Protein AF-A0A953J870-F1 (afdb_monomer)

Structure (mmCIF, N/CA/C/O backbone):
data_AF-A0A953J870-F1
#
_entry.id   AF-A0A953J870-F1
#
loop_
_atom_site.group_PDB
_atom_site.id
_atom_site.type_symbol
_atom_site.label_atom_id
_atom_site.label_alt_id
_atom_site.label_comp_id
_atom_site.label_asym_id
_atom_site.label_entity_id
_atom_site.label_seq_id
_atom_site.pdbx_PDB_ins_code
_atom_site.Cartn_x
_atom_site.Cartn_y
_atom_site.Cartn_z
_atom_site.occupancy
_atom_site.B_iso_or_equiv
_atom_site.auth_seq_id
_atom_site.auth_comp_id
_atom_site.auth_asym_id
_atom_site.auth_atom_id
_atom_site.pdbx_PDB_model_num
ATOM 1 N N . MET A 1 1 ? -9.623 -17.231 4.830 1.00 54.00 1 MET A N 1
ATOM 2 C CA . MET A 1 1 ? -9.586 -15.770 5.048 1.00 54.00 1 MET A CA 1
ATOM 3 C C . MET A 1 1 ? -10.609 -15.146 4.124 1.00 54.00 1 MET A C 1
ATOM 5 O O . MET A 1 1 ? -10.476 -15.315 2.920 1.00 54.00 1 MET A O 1
ATOM 9 N N . SER A 1 2 ? -11.646 -14.507 4.662 1.00 81.31 2 SER A N 1
ATOM 10 C CA . SER A 1 2 ? -12.532 -13.653 3.870 1.00 81.31 2 SER A CA 1
ATOM 11 C C . SER A 1 2 ? -11.898 -12.267 3.776 1.00 81.31 2 SER A C 1
ATOM 13 O O . SER A 1 2 ? -11.470 -11.707 4.782 1.00 81.31 2 SER A O 1
ATOM 15 N N . VAL A 1 3 ? -11.791 -11.739 2.562 1.00 86.88 3 VAL A N 1
ATOM 16 C CA . VAL A 1 3 ? -11.343 -10.368 2.304 1.00 86.88 3 VAL A CA 1
ATOM 17 C C . VAL A 1 3 ? -12.542 -9.615 1.749 1.00 86.88 3 VAL A C 1
ATOM 19 O O . VAL A 1 3 ? -13.217 -10.124 0.855 1.00 86.88 3 VAL A O 1
ATOM 22 N N . SER A 1 4 ? -12.820 -8.429 2.281 1.00 90.62 4 SER A N 1
ATOM 23 C CA . SER A 1 4 ? -13.874 -7.544 1.788 1.00 90.62 4 SER A CA 1
ATOM 24 C C . SER A 1 4 ? -13.308 -6.160 1.484 1.00 90.62 4 SER A C 1
ATOM 26 O O . SER A 1 4 ? -12.403 -5.675 2.164 1.00 90.62 4 SER A O 1
ATOM 28 N N . LEU A 1 5 ? -13.845 -5.530 0.440 1.00 92.69 5 LEU A N 1
ATOM 29 C CA . LEU A 1 5 ? -13.564 -4.145 0.079 1.00 92.69 5 LEU A CA 1
ATOM 30 C C . LEU A 1 5 ? -14.843 -3.333 0.258 1.00 92.69 5 LEU A C 1
ATOM 32 O O . LEU A 1 5 ? -15.898 -3.719 -0.240 1.00 92.69 5 LEU A O 1
ATOM 36 N N . HIS A 1 6 ? -14.731 -2.199 0.942 1.00 92.56 6 HIS A N 1
ATOM 37 C CA . HIS A 1 6 ? -15.840 -1.284 1.176 1.00 92.56 6 HIS A CA 1
ATOM 38 C C . HIS A 1 6 ? -15.501 0.089 0.599 1.00 92.56 6 HIS A C 1
ATOM 40 O O . HIS A 1 6 ? -14.401 0.600 0.811 1.00 92.56 6 HIS A O 1
ATOM 46 N N . LEU A 1 7 ? -16.455 0.685 -0.115 1.00 92.75 7 LEU A N 1
ATOM 47 C CA . LEU A 1 7 ? -16.364 2.039 -0.654 1.00 92.75 7 LEU A CA 1
ATOM 48 C C . LEU A 1 7 ? -17.502 2.872 -0.068 1.00 92.75 7 LEU A C 1
ATOM 50 O O . LEU A 1 7 ? -18.630 2.396 0.035 1.00 92.75 7 LEU A O 1
ATOM 54 N N . ALA A 1 8 ? -17.201 4.111 0.303 1.00 92.31 8 ALA A N 1
ATOM 55 C CA . ALA A 1 8 ? -18.165 5.050 0.861 1.00 92.31 8 ALA A CA 1
ATOM 56 C C . ALA A 1 8 ? -17.943 6.439 0.256 1.00 92.31 8 ALA A C 1
ATOM 58 O O . ALA A 1 8 ? -16.810 6.815 -0.049 1.00 92.31 8 ALA A O 1
ATOM 59 N N . LEU A 1 9 ? -19.030 7.195 0.090 1.00 91.88 9 LEU A N 1
ATOM 60 C CA . LEU A 1 9 ? -19.007 8.537 -0.503 1.00 91.88 9 LEU A CA 1
ATOM 61 C C . LEU A 1 9 ? -18.524 9.610 0.483 1.00 91.88 9 LEU A C 1
ATOM 63 O O . LEU A 1 9 ? -18.085 10.681 0.069 1.00 91.88 9 LEU A O 1
ATOM 67 N N . SER A 1 10 ? -18.576 9.321 1.784 1.00 94.94 10 SER A N 1
ATOM 68 C CA . SER A 1 10 ? -18.077 10.194 2.838 1.00 94.94 10 SER A CA 1
ATOM 69 C C . SER A 1 10 ? -17.527 9.394 4.019 1.00 94.94 10 SER A C 1
ATOM 71 O O . SER A 1 10 ? -17.813 8.206 4.188 1.00 94.94 10 SER A O 1
ATOM 73 N N . PHE A 1 11 ? -16.742 10.056 4.874 1.00 92.31 11 PHE A N 1
ATOM 74 C CA . PHE A 1 11 ? -16.267 9.441 6.114 1.00 92.31 11 PHE A CA 1
ATOM 75 C C . PHE A 1 11 ? -17.407 9.156 7.099 1.00 92.31 11 PHE A C 1
ATOM 77 O O . PHE A 1 11 ? -17.342 8.158 7.808 1.00 92.31 11 PHE A O 1
ATOM 84 N N . ALA A 1 12 ? -18.440 10.004 7.147 1.00 94.38 12 ALA A N 1
ATOM 85 C CA . ALA A 1 12 ? -19.590 9.784 8.021 1.00 94.38 12 ALA A CA 1
ATOM 86 C C . ALA A 1 12 ? -20.337 8.504 7.621 1.00 94.38 12 ALA A C 1
ATOM 88 O O . ALA A 1 12 ? -20.569 7.646 8.468 1.00 94.38 12 ALA A O 1
ATOM 89 N N . ASP A 1 13 ? -20.588 8.319 6.323 1.00 94.81 13 ASP A N 1
ATOM 90 C CA . ASP A 1 13 ? -21.229 7.102 5.817 1.00 94.81 13 ASP A CA 1
ATOM 91 C C . ASP A 1 13 ? -20.360 5.871 6.086 1.00 94.81 13 ASP A C 1
ATOM 93 O O . ASP A 1 13 ? -20.860 4.851 6.555 1.00 94.81 13 ASP A O 1
ATOM 97 N N . ALA A 1 14 ? -19.045 5.965 5.846 1.00 94.94 14 ALA A N 1
ATOM 98 C CA . ALA A 1 14 ? -18.102 4.882 6.135 1.00 94.94 14 ALA A CA 1
ATOM 99 C C . ALA A 1 14 ? -18.082 4.513 7.624 1.00 94.94 14 ALA A C 1
ATOM 101 O O . ALA A 1 14 ? -17.958 3.339 7.978 1.00 94.94 14 ALA A O 1
ATOM 102 N N . TRP A 1 15 ? -18.172 5.524 8.491 1.00 95.38 15 TRP A N 1
ATOM 103 C CA . TRP A 1 15 ? -18.167 5.356 9.933 1.00 95.38 15 TRP A CA 1
ATOM 104 C C . TRP A 1 15 ? -19.379 4.553 10.395 1.00 95.38 15 TRP A C 1
ATOM 106 O O . TRP A 1 15 ? -19.194 3.520 11.029 1.00 95.38 15 TRP A O 1
ATOM 116 N N . GLU A 1 16 ? -20.582 4.983 10.018 1.00 94.75 16 GLU A N 1
ATOM 117 C CA . GLU A 1 16 ? -21.833 4.347 10.444 1.00 94.75 16 GLU A CA 1
ATOM 118 C C . GLU A 1 16 ? -22.042 2.970 9.800 1.00 94.75 16 GLU A C 1
ATOM 120 O O . GLU A 1 16 ? -22.448 2.022 10.465 1.00 94.75 16 GLU A O 1
ATOM 125 N N . SER A 1 17 ? -21.749 2.831 8.502 1.00 93.81 17 SER A N 1
ATOM 126 C CA . SER A 1 17 ? -22.101 1.616 7.751 1.00 93.81 17 SER A CA 1
ATOM 127 C C . SER A 1 17 ? -21.068 0.492 7.824 1.00 93.81 17 SER A C 1
ATOM 129 O O . SER A 1 17 ? -21.418 -0.667 7.603 1.00 93.81 17 SER A O 1
ATOM 131 N N . VAL A 1 18 ? -19.796 0.807 8.100 1.00 94.81 18 VAL A N 1
ATOM 132 C CA . VAL A 1 18 ? -18.699 -0.173 8.028 1.00 94.81 18 VAL A CA 1
ATOM 133 C C . VAL A 1 18 ? -17.834 -0.145 9.277 1.00 94.81 18 VAL A C 1
ATOM 135 O O . VAL A 1 18 ? -17.680 -1.173 9.931 1.00 94.81 18 VAL A O 1
ATOM 138 N N . LEU A 1 19 ? -17.240 1.006 9.609 1.00 94.62 19 LEU A N 1
ATOM 139 C CA . LEU A 1 19 ? -16.194 1.057 10.632 1.00 94.62 19 LEU A CA 1
ATOM 140 C C . LEU A 1 19 ? -16.749 0.765 12.024 1.00 94.62 19 LEU A C 1
ATOM 142 O O . LEU A 1 19 ? -16.202 -0.095 12.709 1.00 94.62 19 LEU A O 1
ATOM 146 N N . LEU A 1 20 ? -17.809 1.457 12.445 1.00 94.69 20 LEU A N 1
ATOM 147 C CA . LEU A 1 20 ? -18.380 1.295 13.780 1.00 94.69 20 LEU A CA 1
ATOM 148 C C . LEU A 1 20 ? -18.880 -0.146 14.015 1.00 94.69 20 LEU A C 1
ATOM 150 O O . LEU A 1 20 ? -18.362 -0.771 14.945 1.00 94.69 20 LEU A O 1
ATOM 154 N N . PRO A 1 21 ? -19.724 -0.741 13.142 1.00 94.38 21 PRO A N 1
ATOM 155 C CA . PRO A 1 21 ? -20.134 -2.142 13.292 1.00 94.38 21 PRO A CA 1
ATOM 156 C C . PRO A 1 21 ? -18.952 -3.126 13.304 1.00 94.38 21 PRO A C 1
ATOM 158 O O . PRO A 1 21 ? -18.938 -4.118 14.040 1.00 94.38 21 PRO A O 1
ATOM 161 N N . TRP A 1 22 ? -17.915 -2.857 12.504 1.00 93.81 22 TRP A N 1
ATOM 162 C CA . TRP A 1 22 ? -16.707 -3.678 12.508 1.00 93.81 22 TRP A CA 1
ATOM 163 C C . TRP A 1 22 ? -15.952 -3.579 13.838 1.00 93.81 22 TRP A C 1
ATOM 165 O O . TRP A 1 22 ? -15.522 -4.595 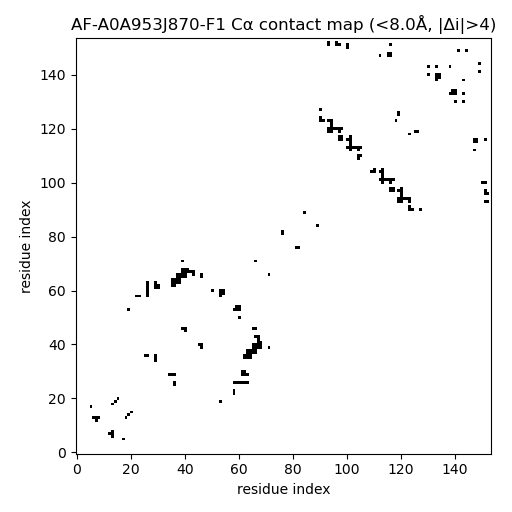14.373 1.00 93.81 22 TRP A O 1
ATOM 175 N N . PHE A 1 23 ? -15.808 -2.387 14.420 1.00 93.69 23 PHE A N 1
ATOM 176 C CA . PHE A 1 23 ? -15.137 -2.228 15.713 1.00 93.69 23 PHE A CA 1
ATOM 177 C C . PHE A 1 23 ? -15.917 -2.872 16.863 1.00 93.69 23 PHE A C 1
ATOM 179 O O . PHE A 1 23 ? -15.298 -3.479 17.743 1.00 93.69 23 PHE A O 1
ATOM 186 N N . GLU A 1 24 ? -17.246 -2.782 16.849 1.00 92.56 24 GLU A N 1
ATOM 187 C CA . GLU A 1 24 ? -18.124 -3.420 17.839 1.00 92.56 24 GLU A CA 1
ATOM 188 C C . GLU A 1 24 ? -17.975 -4.945 17.845 1.00 92.56 24 GLU A C 1
ATOM 190 O O . GLU A 1 24 ? -17.983 -5.567 18.906 1.00 92.56 24 GLU A O 1
ATOM 195 N N . THR A 1 25 ? -17.764 -5.546 16.673 1.00 89.56 25 THR A N 1
ATOM 196 C CA . THR A 1 25 ? -17.564 -6.996 16.528 1.00 89.56 25 THR A CA 1
ATOM 197 C C . THR A 1 25 ? -16.112 -7.425 16.749 1.00 89.56 25 THR A C 1
ATOM 199 O O . THR A 1 25 ? -15.852 -8.448 17.386 1.00 89.56 25 THR A O 1
ATOM 202 N N . ALA A 1 26 ? -15.142 -6.644 16.272 1.00 88.06 26 ALA A N 1
ATOM 203 C CA . ALA A 1 26 ? -13.725 -6.991 16.330 1.00 88.06 26 ALA A CA 1
ATOM 204 C C . ALA A 1 26 ? -13.120 -6.824 17.730 1.00 88.06 26 ALA A C 1
ATOM 206 O O . ALA A 1 26 ? -12.236 -7.590 18.111 1.00 88.06 26 ALA A O 1
ATOM 207 N N . THR A 1 27 ? -13.575 -5.843 18.512 1.00 84.00 27 THR A N 1
ATOM 208 C CA . THR A 1 27 ? -12.982 -5.524 19.821 1.00 84.00 27 THR A CA 1
ATOM 209 C C . THR A 1 27 ? -13.176 -6.637 20.859 1.00 84.00 27 THR A C 1
ATOM 211 O O . THR A 1 27 ? -12.188 -7.023 21.489 1.00 84.00 27 THR A O 1
ATOM 214 N N . PRO A 1 28 ? -14.388 -7.194 21.066 1.00 82.31 28 PRO A N 1
ATOM 215 C CA . PRO A 1 28 ? -14.568 -8.325 21.977 1.00 82.31 28 PRO A CA 1
ATOM 216 C C . PRO A 1 28 ? -13.710 -9.524 21.558 1.00 82.31 28 PRO A C 1
ATOM 218 O O . PRO A 1 28 ? -12.972 -10.069 22.377 1.00 82.31 28 PRO A O 1
ATOM 221 N N . ALA A 1 29 ? -13.696 -9.842 20.259 1.00 78.94 29 ALA A N 1
ATOM 222 C CA . ALA A 1 29 ? -12.875 -10.917 19.708 1.00 78.94 29 ALA A CA 1
ATOM 223 C C . ALA A 1 29 ? -11.366 -10.672 19.904 1.00 78.94 29 ALA A C 1
ATOM 225 O O . ALA A 1 29 ? -10.607 -11.615 20.126 1.00 78.94 29 ALA A O 1
ATOM 226 N N . ALA A 1 30 ? -10.909 -9.418 19.859 1.00 78.19 30 ALA A N 1
ATOM 227 C CA . ALA A 1 30 ? -9.513 -9.057 20.100 1.00 78.19 30 ALA A CA 1
ATOM 228 C C . ALA A 1 30 ? -9.067 -9.312 21.547 1.00 78.19 30 ALA A C 1
ATOM 230 O O . ALA A 1 30 ? -7.885 -9.547 21.787 1.00 78.19 30 ALA A O 1
ATOM 231 N N . ARG A 1 31 ? -9.993 -9.250 22.515 1.00 71.88 31 ARG A N 1
ATOM 232 C CA . ARG A 1 31 ? -9.701 -9.514 23.935 1.00 71.88 31 ARG A CA 1
ATOM 233 C C . ARG A 1 31 ? -9.518 -11.001 24.225 1.00 71.88 31 ARG A C 1
ATOM 235 O O . ARG A 1 31 ? -8.751 -11.346 25.117 1.00 71.88 31 ARG A O 1
ATOM 242 N N . GLU A 1 32 ? -10.236 -11.853 23.503 1.00 76.00 32 GLU A N 1
ATOM 243 C CA . GLU A 1 32 ? -10.244 -13.307 23.708 1.00 76.00 32 GLU A CA 1
ATOM 244 C C . GLU A 1 32 ? -9.117 -14.016 22.944 1.00 76.00 32 GLU A C 1
ATOM 246 O O . GLU A 1 32 ? -8.630 -15.066 23.366 1.00 76.00 32 GLU A O 1
ATOM 251 N N . ASN A 1 33 ? -8.666 -13.435 21.831 1.00 71.50 33 ASN A N 1
ATOM 252 C CA . ASN A 1 33 ? -7.655 -14.036 20.972 1.00 71.50 33 ASN A CA 1
ATOM 253 C C . ASN A 1 33 ? -6.215 -13.704 21.399 1.00 71.50 33 ASN A C 1
ATOM 255 O O . ASN A 1 33 ? -5.903 -12.611 21.864 1.00 71.50 33 ASN A O 1
ATOM 259 N N . ARG A 1 34 ? -5.287 -14.643 21.154 1.00 65.25 34 ARG A N 1
ATOM 260 C CA . ARG A 1 34 ? -3.836 -14.431 21.356 1.00 65.25 34 ARG A CA 1
ATOM 261 C C . ARG A 1 34 ? -3.208 -13.457 20.353 1.00 65.25 34 ARG A C 1
ATOM 263 O O . ARG A 1 34 ? -2.142 -12.915 20.634 1.00 65.25 34 ARG A O 1
ATOM 270 N N . ALA A 1 35 ? -3.819 -13.274 19.182 1.00 69.25 35 ALA A N 1
ATOM 271 C CA . ALA A 1 35 ? -3.308 -12.391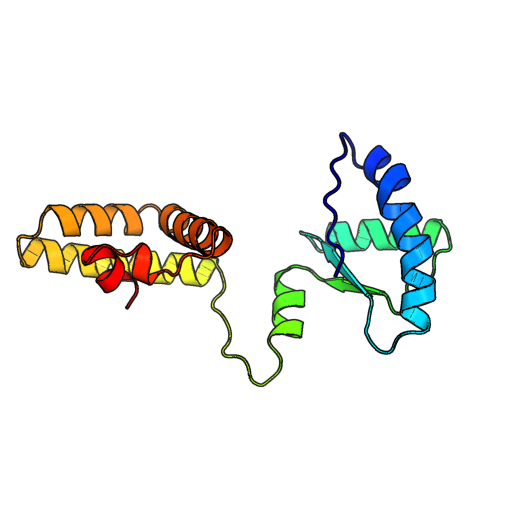 18.140 1.00 69.25 35 ALA A CA 1
ATOM 272 C C . ALA A 1 35 ? -4.005 -11.021 18.212 1.00 69.25 35 ALA A C 1
ATOM 274 O O . ALA A 1 35 ? -5.235 -10.978 18.259 1.00 69.25 35 ALA A O 1
ATOM 275 N N . PRO A 1 36 ? -3.254 -9.904 18.202 1.00 75.00 36 PRO A N 1
ATOM 276 C CA . PRO A 1 36 ? -3.851 -8.576 18.240 1.00 75.00 36 PRO A CA 1
ATOM 277 C C . PRO A 1 36 ? -4.631 -8.288 16.953 1.00 75.00 36 PRO A C 1
ATOM 279 O O . PRO A 1 36 ? -4.162 -8.593 15.855 1.00 75.00 36 PRO A O 1
ATOM 282 N N . VAL A 1 37 ? -5.777 -7.616 17.079 1.00 89.25 37 VAL A N 1
ATOM 283 C CA . VAL A 1 37 ? -6.478 -7.043 15.924 1.00 89.25 37 VAL A CA 1
ATOM 284 C C . VAL A 1 37 ? -5.699 -5.819 15.456 1.00 89.25 37 VAL A C 1
ATOM 286 O O . VAL A 1 37 ? -5.446 -4.897 16.233 1.00 89.25 37 VAL A O 1
ATOM 289 N N . ALA A 1 38 ? -5.291 -5.812 14.189 1.00 91.50 38 ALA A N 1
ATOM 290 C CA . ALA A 1 38 ? -4.530 -4.721 13.597 1.00 91.50 38 ALA A CA 1
ATOM 291 C C . ALA A 1 38 ? -5.443 -3.795 12.785 1.00 91.50 38 ALA A C 1
ATOM 293 O O . ALA A 1 38 ? -6.165 -4.244 11.899 1.00 91.50 38 ALA A O 1
ATOM 294 N N . VAL A 1 39 ? -5.362 -2.492 13.050 1.00 94.44 39 VAL A N 1
ATOM 295 C CA . VAL A 1 39 ? -5.996 -1.442 12.245 1.00 94.44 39 VAL A CA 1
ATOM 296 C C . VAL A 1 39 ? -4.904 -0.643 11.561 1.00 94.44 39 VAL A C 1
ATOM 298 O O . VAL A 1 39 ? -4.036 -0.073 12.220 1.00 94.44 39 VAL A O 1
ATOM 301 N N . VAL A 1 40 ? -4.936 -0.576 10.237 1.00 94.75 40 VAL A N 1
ATOM 302 C CA . VAL A 1 40 ? -3.904 0.114 9.462 1.00 94.75 40 VAL A CA 1
ATOM 303 C C . VAL A 1 40 ? -4.494 1.384 8.880 1.00 94.75 40 VAL A C 1
ATOM 305 O O . VAL A 1 40 ? -5.492 1.343 8.168 1.00 94.75 40 VAL A O 1
ATOM 308 N N . THR A 1 41 ? -3.878 2.522 9.179 1.00 94.69 41 THR A N 1
ATOM 309 C CA . THR A 1 41 ? -4.309 3.826 8.662 1.00 94.69 41 THR A CA 1
ATOM 310 C C . THR A 1 41 ? -3.180 4.495 7.888 1.00 94.69 41 THR A C 1
ATOM 312 O O . THR A 1 41 ? -2.038 4.405 8.342 1.00 94.69 41 THR A O 1
ATOM 315 N N . PRO A 1 42 ? -3.462 5.244 6.804 1.00 89.44 42 PRO A N 1
ATOM 316 C CA . PRO A 1 42 ? -2.421 5.921 6.026 1.00 89.44 42 PRO A CA 1
ATOM 317 C C . PRO A 1 42 ? -1.536 6.850 6.869 1.00 89.44 42 PRO A C 1
ATOM 319 O O . PRO A 1 42 ? -0.319 6.868 6.706 1.00 89.44 42 PRO A O 1
ATOM 322 N N . TYR A 1 43 ? -2.144 7.570 7.819 1.00 89.75 43 TYR A N 1
ATOM 323 C CA . TYR A 1 43 ? -1.468 8.548 8.670 1.00 89.75 43 TYR A CA 1
ATOM 324 C C . TYR A 1 43 ? -1.785 8.335 10.147 1.00 89.75 43 TYR A C 1
ATOM 326 O O . TYR A 1 43 ? -2.887 7.929 10.517 1.00 89.75 43 TYR A O 1
ATOM 334 N N . ARG A 1 44 ? -0.842 8.715 11.019 1.00 91.00 44 ARG A N 1
ATOM 335 C CA . ARG A 1 44 ? -1.030 8.658 12.477 1.00 91.00 4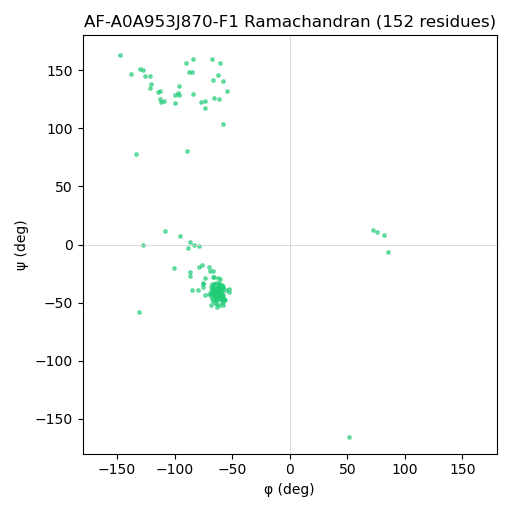4 ARG A CA 1
ATOM 336 C C . ARG A 1 44 ? -2.219 9.507 12.944 1.00 91.00 44 ARG A C 1
ATOM 338 O O . ARG A 1 44 ? -2.905 9.105 13.879 1.00 91.00 44 ARG A O 1
ATOM 345 N N . SER A 1 45 ? -2.477 10.647 12.300 1.00 94.00 45 SER A N 1
ATOM 346 C CA . SER A 1 45 ? -3.623 11.517 12.600 1.00 94.00 45 SER A CA 1
ATOM 347 C C . SER A 1 45 ? -4.959 10.788 12.440 1.00 94.00 45 SER A C 1
ATOM 349 O O . SER A 1 45 ? -5.819 10.905 13.308 1.00 94.00 45 SER A O 1
ATOM 351 N N . HIS A 1 46 ? -5.109 9.966 11.397 1.00 93.88 46 HIS A N 1
ATOM 352 C CA . HIS A 1 46 ? -6.318 9.170 11.173 1.00 93.88 46 HIS A CA 1
ATOM 353 C C . HIS A 1 46 ? -6.507 8.123 12.273 1.00 93.88 46 HIS A C 1
ATOM 355 O O . HIS A 1 46 ? -7.607 7.978 12.799 1.00 93.88 46 HIS A O 1
ATOM 361 N N . ALA A 1 47 ? -5.434 7.448 12.701 1.00 94.62 47 ALA A N 1
ATOM 362 C CA . ALA A 1 47 ? -5.513 6.538 13.841 1.00 94.62 47 ALA A CA 1
ATOM 363 C C . ALA A 1 47 ? -5.943 7.257 15.130 1.00 94.62 47 ALA A C 1
ATOM 365 O O . ALA A 1 47 ? -6.710 6.699 15.907 1.00 94.62 47 ALA A O 1
ATOM 366 N N . GLN A 1 48 ? -5.464 8.481 15.381 1.00 95.62 48 GLN A N 1
ATOM 367 C CA . GLN A 1 48 ? -5.885 9.254 16.558 1.00 95.62 48 GLN A CA 1
ATOM 368 C C . GLN A 1 48 ? -7.353 9.680 16.476 1.00 95.62 48 GLN A C 1
ATOM 370 O O . GLN A 1 48 ? -8.068 9.570 17.469 1.00 95.62 48 GLN A O 1
ATOM 375 N N . LEU A 1 49 ? -7.818 10.096 15.294 1.00 95.31 49 LEU A N 1
ATOM 376 C CA . LEU A 1 49 ? -9.225 10.413 15.055 1.00 95.31 49 LEU A CA 1
ATOM 377 C C . LEU A 1 49 ? -10.129 9.212 15.363 1.00 95.31 49 LEU A C 1
ATOM 379 O O . LEU A 1 49 ? -11.095 9.355 16.109 1.00 95.31 49 LEU A O 1
ATOM 383 N N . LEU A 1 50 ? -9.794 8.029 14.838 1.00 95.38 50 LEU A N 1
ATOM 384 C CA . LEU A 1 50 ? -10.566 6.807 15.083 1.00 95.38 50 LEU A CA 1
ATOM 385 C C . LEU A 1 50 ? -10.565 6.432 16.566 1.00 95.38 50 LEU A C 1
ATOM 387 O O . LEU A 1 50 ? -11.627 6.185 17.125 1.00 95.38 50 LEU A O 1
ATOM 391 N N . ARG A 1 51 ? -9.399 6.454 17.227 1.00 95.06 51 ARG A N 1
ATOM 392 C CA . ARG A 1 51 ? -9.311 6.187 18.671 1.00 95.06 51 ARG A CA 1
ATOM 393 C C . ARG A 1 51 ? -10.209 7.117 19.474 1.00 95.06 51 ARG A C 1
ATOM 395 O O . ARG A 1 51 ? -10.946 6.642 20.327 1.00 95.06 51 ARG A O 1
ATOM 402 N N . LYS A 1 52 ? -10.159 8.421 19.188 1.00 95.88 52 LYS A N 1
ATOM 403 C CA . LYS A 1 52 ? -10.999 9.415 19.858 1.00 95.88 52 LYS A CA 1
ATOM 404 C C . LYS A 1 52 ? -12.482 9.077 19.685 1.00 95.88 52 LYS A C 1
ATOM 406 O O . LYS A 1 52 ? -13.174 8.948 20.686 1.00 95.88 52 LYS A O 1
ATOM 411 N N . LYS A 1 53 ? -12.940 8.855 18.448 1.00 95.44 53 LYS A N 1
ATOM 412 C CA . LYS A 1 53 ? -14.347 8.522 18.174 1.00 95.44 53 LYS A CA 1
ATOM 413 C C . LYS A 1 53 ? -14.792 7.225 18.856 1.00 95.44 53 LYS A C 1
ATOM 415 O O . LYS A 1 53 ? -15.884 7.185 19.400 1.00 95.44 53 LYS A O 1
ATOM 420 N N . LEU A 1 54 ? -13.961 6.182 18.859 1.00 95.00 54 LEU A N 1
ATOM 421 C CA . LEU A 1 54 ? -14.285 4.908 19.518 1.00 95.00 54 LEU A CA 1
ATOM 422 C C . LEU A 1 54 ? -14.404 5.062 21.036 1.00 95.00 54 LEU A C 1
ATOM 424 O O . LEU A 1 54 ? -15.341 4.540 21.634 1.00 95.00 54 LEU A O 1
ATOM 428 N N . LEU A 1 55 ? -13.492 5.818 21.649 1.00 93.81 55 LEU A N 1
ATOM 429 C CA . LEU A 1 55 ? -13.537 6.097 23.084 1.00 93.81 55 LEU A CA 1
ATOM 430 C C . LEU A 1 55 ? -14.752 6.954 23.463 1.00 93.81 55 LEU A C 1
ATOM 432 O O . LEU A 1 55 ? -15.366 6.698 24.493 1.00 93.81 55 LEU A O 1
ATOM 436 N N . GLU A 1 56 ? -15.137 7.921 22.625 1.00 95.50 56 GLU A N 1
ATOM 437 C CA . GLU A 1 56 ? -16.370 8.707 22.798 1.00 95.50 56 GLU A CA 1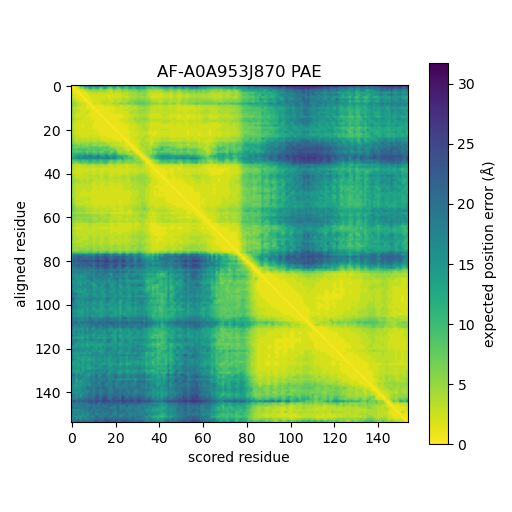
ATOM 438 C C . GLU A 1 56 ? -17.637 7.836 22.732 1.00 95.50 56 GLU A C 1
ATOM 440 O O . GLU A 1 56 ? -18.622 8.151 23.391 1.00 95.50 56 GLU A O 1
ATOM 445 N N . GLN A 1 57 ? -17.602 6.724 21.989 1.00 92.88 57 GLN A N 1
ATOM 446 C CA . GLN A 1 57 ? -18.675 5.720 21.933 1.00 92.88 57 GLN A CA 1
ATOM 447 C C . GLN A 1 57 ? -18.571 4.654 23.042 1.00 92.88 57 GLN A C 1
ATOM 449 O O . GLN A 1 57 ? -19.357 3.712 23.074 1.00 92.88 57 GLN A O 1
ATOM 454 N N . GLY A 1 58 ? -17.593 4.758 23.948 1.00 92.75 58 GLY A N 1
ATOM 455 C CA . GLY A 1 58 ? -17.381 3.780 25.020 1.00 92.75 58 GLY A CA 1
ATOM 456 C C . GLY A 1 58 ? -16.812 2.434 24.553 1.00 92.75 58 GLY A C 1
ATOM 457 O O . GLY A 1 58 ? -16.782 1.478 25.330 1.00 92.75 58 GLY A O 1
ATOM 458 N N . ILE A 1 59 ? -16.329 2.338 23.311 1.00 92.00 59 ILE A N 1
ATOM 459 C CA . ILE A 1 59 ? -15.734 1.114 22.773 1.00 92.00 59 ILE A CA 1
ATOM 460 C C . ILE A 1 59 ? -14.315 0.965 23.326 1.00 92.00 59 ILE A C 1
ATOM 462 O O . ILE A 1 59 ? -13.452 1.830 23.157 1.00 92.00 59 ILE A O 1
ATOM 466 N N . SER A 1 60 ? -14.063 -0.161 24.000 1.00 88.38 60 SER A N 1
ATOM 467 C CA . SER A 1 60 ? -12.728 -0.496 24.498 1.00 88.38 60 SER A CA 1
ATOM 468 C C . SER A 1 60 ? -11.745 -0.651 23.337 1.00 88.38 60 SER A C 1
ATOM 470 O O . SER A 1 60 ? -12.099 -1.136 22.277 1.00 88.38 60 SER A O 1
ATOM 472 N N . LEU A 1 61 ? -10.482 -0.282 23.526 1.00 89.25 61 LEU A N 1
ATOM 473 C CA . LEU A 1 61 ? -9.434 -0.510 22.519 1.00 89.25 61 LEU A CA 1
ATOM 474 C C . LEU A 1 61 ? -8.459 -1.614 22.939 1.00 89.25 61 LEU A C 1
ATOM 476 O O . LEU A 1 61 ? -7.389 -1.773 22.349 1.00 89.25 61 LEU A O 1
ATOM 480 N N . LEU A 1 62 ? -8.800 -2.367 23.987 1.00 87.38 62 LEU A N 1
ATOM 481 C CA . LEU A 1 62 ? -7.961 -3.444 24.489 1.00 87.38 62 LEU A CA 1
ATOM 482 C C . LEU A 1 62 ? -7.862 -4.561 23.440 1.00 87.38 62 LEU A C 1
ATOM 484 O O . LEU A 1 62 ? -8.876 -5.062 22.968 1.00 87.38 62 LEU A O 1
ATOM 488 N N . GLY A 1 63 ? -6.637 -4.941 23.076 1.00 85.88 63 GLY A N 1
ATOM 489 C CA . GLY A 1 63 ? -6.381 -5.940 22.030 1.00 85.88 63 GLY A CA 1
ATOM 490 C C . GLY A 1 63 ? -6.359 -5.382 20.600 1.00 85.88 63 GLY A C 1
ATOM 491 O O . GLY A 1 63 ? -5.953 -6.096 19.683 1.00 85.88 63 GLY A O 1
ATOM 492 N N . VAL A 1 64 ? -6.703 -4.102 20.400 1.00 91.06 64 VAL A N 1
ATOM 493 C CA . VAL A 1 64 ? -6.668 -3.432 19.091 1.00 91.06 64 VAL A CA 1
ATOM 494 C C . VAL A 1 64 ? -5.402 -2.580 18.960 1.00 91.06 64 VAL A C 1
ATOM 496 O O . VAL A 1 64 ? -5.153 -1.661 19.743 1.00 91.06 64 VAL A O 1
ATOM 499 N N . ARG A 1 65 ? -4.581 -2.853 17.944 1.00 91.81 65 ARG A N 1
ATOM 500 C CA . ARG A 1 65 ? -3.339 -2.119 17.659 1.00 91.81 65 ARG A CA 1
ATOM 501 C C . ARG A 1 65 ? 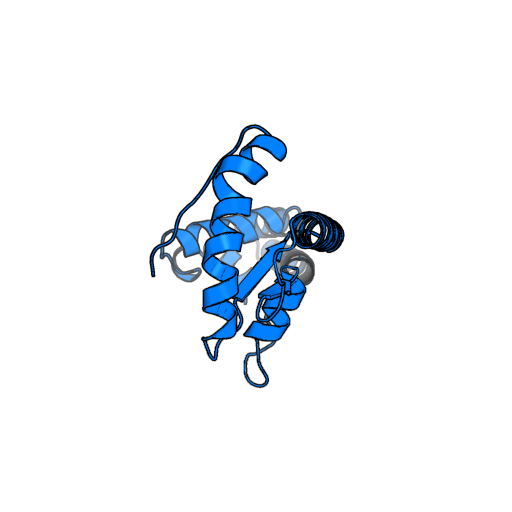-3.480 -1.342 16.359 1.00 91.81 65 ARG A C 1
ATOM 503 O O . ARG A 1 65 ? -3.762 -1.923 15.319 1.00 91.81 65 ARG A O 1
ATOM 510 N N . PHE A 1 66 ? -3.236 -0.033 16.409 1.00 94.06 66 PHE A N 1
ATOM 511 C CA . PHE A 1 66 ? -3.210 0.785 15.197 1.00 94.06 66 PHE A CA 1
ATOM 512 C C . PHE A 1 66 ? -1.783 0.954 14.691 1.00 94.06 66 PHE A C 1
ATOM 514 O O . PHE A 1 66 ? -0.894 1.300 15.474 1.00 94.06 66 PHE A O 1
ATOM 521 N N . PHE A 1 67 ? -1.612 0.813 13.382 1.00 92.75 67 PHE A N 1
ATOM 522 C CA . PHE A 1 67 ? -0.348 0.958 12.677 1.00 92.75 67 PHE A CA 1
ATOM 523 C C . PHE A 1 67 ? -0.480 1.937 11.512 1.00 92.75 67 PHE A C 1
ATOM 525 O O . PHE A 1 67 ? -1.528 2.042 10.872 1.00 92.75 67 PHE A O 1
ATOM 532 N N . THR A 1 68 ? 0.611 2.621 11.192 1.00 91.44 68 THR A N 1
ATOM 533 C CA . THR A 1 68 ? 0.837 3.098 9.824 1.00 91.44 68 THR A CA 1
ATOM 534 C C . THR A 1 68 ? 1.457 1.974 8.986 1.00 91.44 68 THR A C 1
ATOM 536 O O . THR A 1 68 ? 2.041 1.050 9.559 1.00 91.44 68 THR A O 1
ATOM 539 N N . PRO A 1 69 ? 1.386 2.022 7.643 1.00 88.88 69 PRO A N 1
ATOM 540 C CA . PRO A 1 69 ? 2.011 0.997 6.808 1.00 88.88 69 PRO A CA 1
ATOM 541 C C . PRO A 1 69 ? 3.503 0.752 7.120 1.00 88.88 69 PRO A C 1
ATOM 543 O O . PRO A 1 69 ? 3.886 -0.414 7.199 1.00 88.88 69 PRO A O 1
ATOM 546 N N . PRO A 1 70 ? 4.345 1.778 7.385 1.00 80.94 70 PRO A N 1
ATOM 547 C CA . PRO A 1 70 ? 5.722 1.557 7.835 1.00 80.94 70 PRO A CA 1
ATOM 548 C C . PRO A 1 70 ? 5.819 0.796 9.163 1.00 80.94 70 PRO A C 1
ATOM 550 O O . PRO A 1 70 ? 6.578 -0.160 9.261 1.00 80.94 70 PRO A O 1
ATOM 553 N N . GLN A 1 71 ? 4.999 1.152 10.156 1.00 86.38 71 GLN A N 1
ATOM 554 C CA . GLN A 1 71 ? 5.012 0.479 11.458 1.00 86.38 71 GLN A CA 1
ATOM 555 C C . GLN A 1 71 ? 4.553 -0.975 11.355 1.00 86.38 71 GLN A C 1
ATOM 557 O O . GLN A 1 71 ? 5.121 -1.855 11.993 1.00 86.38 71 GLN A O 1
ATOM 562 N N . LEU A 1 72 ? 3.520 -1.245 10.551 1.00 87.56 72 LEU A N 1
ATOM 563 C CA . LEU A 1 72 ? 3.076 -2.615 10.321 1.00 87.56 72 LEU A CA 1
ATOM 564 C C . LEU A 1 72 ? 4.181 -3.425 9.648 1.00 87.56 72 LEU A C 1
ATOM 566 O O . LEU A 1 72 ? 4.418 -4.564 10.035 1.00 87.56 72 LEU A O 1
ATOM 570 N N . ARG A 1 73 ? 4.868 -2.831 8.666 1.00 81.38 73 ARG A N 1
ATOM 571 C CA . ARG A 1 73 ? 6.000 -3.463 7.992 1.00 81.38 73 ARG A CA 1
ATOM 572 C C . ARG A 1 73 ? 7.088 -3.856 8.990 1.00 81.38 73 ARG A C 1
ATOM 574 O O . ARG A 1 73 ? 7.515 -4.999 8.948 1.00 81.38 73 ARG A O 1
ATOM 581 N N . GLU A 1 74 ? 7.475 -2.970 9.905 1.00 81.62 74 GLU A N 1
ATOM 582 C CA . GLU A 1 74 ? 8.453 -3.282 10.960 1.00 81.62 74 GLU A CA 1
ATOM 583 C C . GLU A 1 74 ? 8.003 -4.462 11.835 1.00 81.62 74 GLU A C 1
ATOM 585 O O . GLU A 1 74 ? 8.787 -5.366 12.114 1.00 81.62 74 GLU A O 1
ATOM 590 N N . VAL A 1 75 ? 6.723 -4.499 12.226 1.00 82.44 75 VAL A N 1
ATOM 591 C CA . VAL A 1 75 ? 6.171 -5.611 13.019 1.00 82.44 75 VAL A CA 1
ATOM 592 C C . VAL A 1 75 ? 6.173 -6.925 12.236 1.00 82.44 75 VAL A C 1
ATOM 594 O O . VAL A 1 75 ? 6.509 -7.965 12.797 1.00 82.44 75 VAL A O 1
ATOM 597 N N . LEU A 1 76 ? 5.800 -6.892 10.955 1.00 81.38 76 LEU A N 1
ATOM 598 C CA . LEU A 1 76 ? 5.736 -8.080 10.100 1.00 81.38 76 LEU A CA 1
ATOM 599 C C . LEU A 1 76 ? 7.118 -8.590 9.682 1.00 81.38 76 LEU A C 1
ATOM 601 O O . LEU A 1 76 ? 7.274 -9.785 9.454 1.00 81.38 76 LEU A O 1
ATOM 605 N N . GLN A 1 77 ? 8.118 -7.713 9.584 1.00 76.81 77 GLN A N 1
ATOM 606 C CA . GLN A 1 77 ? 9.473 -8.087 9.181 1.00 76.81 77 GLN A CA 1
ATOM 607 C C . GLN A 1 77 ? 10.210 -8.914 10.246 1.00 76.81 77 GLN A C 1
ATOM 609 O O . GLN A 1 77 ? 11.133 -9.645 9.898 1.00 76.81 77 GLN A O 1
ATOM 614 N N . GLY A 1 78 ? 9.796 -8.896 11.516 1.00 67.69 78 GLY A N 1
ATOM 615 C CA . GLY A 1 78 ? 10.445 -9.692 12.566 1.00 67.69 78 GLY A CA 1
ATOM 616 C C . GLY A 1 78 ? 11.975 -9.507 12.631 1.00 67.69 78 GLY A C 1
ATOM 617 O O . GLY A 1 78 ? 12.541 -8.582 12.057 1.00 67.69 78 GLY A O 1
ATOM 618 N N . SER A 1 79 ? 12.674 -10.397 13.338 1.00 59.12 79 SER A N 1
ATOM 619 C CA . SER A 1 79 ? 14.142 -10.362 13.496 1.00 59.12 79 SER A CA 1
ATOM 620 C C . SER A 1 79 ? 14.921 -11.116 12.406 1.00 59.12 79 SER A C 1
ATOM 622 O O . SER A 1 79 ? 16.149 -11.120 12.433 1.00 59.12 79 SER A O 1
ATOM 624 N N . HIS A 1 80 ? 14.232 -11.777 11.469 1.00 56.78 80 HIS A N 1
ATOM 625 C CA . HIS A 1 80 ? 14.844 -12.721 10.519 1.00 56.78 80 HIS A CA 1
ATOM 626 C C . HIS A 1 80 ? 14.525 -12.449 9.047 1.00 56.78 80 HIS A C 1
ATOM 628 O O . HIS A 1 80 ? 15.013 -13.175 8.183 1.00 56.78 80 HIS A O 1
ATOM 634 N N . THR A 1 81 ? 13.734 -11.421 8.737 1.00 57.22 81 THR A N 1
ATOM 635 C CA . THR A 1 81 ? 13.432 -11.072 7.345 1.00 57.22 81 THR A CA 1
ATOM 636 C C . THR A 1 81 ? 14.386 -9.963 6.908 1.00 57.22 81 THR A C 1
ATOM 638 O O . THR A 1 81 ? 14.502 -8.967 7.627 1.00 57.22 81 THR A O 1
ATOM 641 N N . PRO A 1 82 ? 15.090 -10.091 5.767 1.00 58.69 82 PRO A N 1
ATOM 642 C CA . PRO A 1 82 ? 15.900 -8.994 5.254 1.00 58.69 82 PRO A CA 1
ATOM 643 C C . PRO A 1 82 ? 15.015 -7.754 5.109 1.00 58.69 82 PRO A C 1
ATOM 645 O O . PRO A 1 82 ? 13.894 -7.843 4.603 1.00 58.69 82 PRO A O 1
ATOM 648 N N . ALA A 1 83 ? 15.500 -6.615 5.609 1.00 65.75 83 ALA A N 1
ATOM 649 C CA . ALA A 1 83 ? 14.762 -5.362 5.580 1.00 65.75 83 ALA A CA 1
ATOM 650 C C . ALA A 1 83 ? 14.417 -5.024 4.126 1.00 65.75 83 ALA A C 1
ATOM 652 O O . ALA A 1 83 ? 15.281 -4.604 3.356 1.00 65.75 83 ALA A O 1
ATOM 653 N N . ALA A 1 84 ? 13.159 -5.245 3.736 1.00 67.62 84 ALA A N 1
ATOM 654 C CA . ALA A 1 84 ? 12.708 -4.882 2.404 1.00 67.62 84 ALA A CA 1
ATOM 655 C C . ALA A 1 84 ? 12.873 -3.360 2.259 1.00 67.62 84 ALA A C 1
ATOM 657 O O . ALA A 1 84 ? 12.366 -2.623 3.118 1.00 67.62 84 ALA A O 1
ATOM 658 N N . PRO A 1 85 ? 13.596 -2.880 1.233 1.00 71.31 85 PRO A N 1
ATOM 659 C CA . PRO A 1 85 ? 13.841 -1.459 1.060 1.00 71.31 85 PRO A CA 1
ATOM 660 C C . PRO A 1 85 ? 12.515 -0.706 0.949 1.00 71.31 85 PRO A C 1
ATOM 662 O O . PRO A 1 85 ? 11.550 -1.172 0.340 1.00 71.31 85 PRO A O 1
ATOM 665 N N . LEU A 1 86 ? 12.467 0.477 1.564 1.00 78.19 86 LEU A N 1
ATOM 666 C CA . LEU A 1 86 ? 11.330 1.376 1.426 1.00 78.19 86 LEU A CA 1
ATOM 667 C C . LEU A 1 86 ? 11.143 1.765 -0.043 1.00 78.19 86 LEU A C 1
ATOM 669 O O . LEU A 1 86 ? 12.095 1.751 -0.828 1.00 78.19 86 LEU A O 1
ATOM 673 N N . ARG A 1 87 ? 9.923 2.162 -0.417 1.00 84.19 87 ARG A N 1
ATOM 674 C CA . ARG A 1 87 ? 9.635 2.532 -1.807 1.00 84.19 87 ARG A CA 1
ATOM 675 C C . ARG A 1 87 ? 10.471 3.730 -2.251 1.00 84.19 87 ARG A C 1
ATOM 677 O O . ARG A 1 87 ? 10.905 3.787 -3.393 1.00 84.19 87 ARG A O 1
ATOM 684 N N . GLU A 1 88 ? 10.765 4.646 -1.337 1.00 85.44 88 GLU A N 1
ATOM 685 C CA . GLU A 1 88 ? 11.652 5.785 -1.559 1.00 85.44 88 GLU A CA 1
ATOM 686 C C . GLU A 1 88 ? 13.089 5.338 -1.854 1.00 85.44 88 GLU A C 1
ATOM 688 O O . GLU A 1 88 ? 13.725 5.871 -2.761 1.00 85.44 88 GLU A O 1
ATOM 693 N N . HIS A 1 89 ? 13.584 4.320 -1.144 1.00 89.38 89 HIS A N 1
ATOM 694 C CA . HIS A 1 89 ? 14.908 3.752 -1.397 1.00 89.38 89 HIS A CA 1
ATOM 695 C C . HIS A 1 89 ? 14.945 3.025 -2.741 1.00 89.38 89 HIS A C 1
ATOM 697 O O . HIS A 1 89 ? 15.885 3.212 -3.506 1.00 89.38 89 HIS A O 1
ATOM 703 N N . LEU A 1 90 ? 13.899 2.259 -3.065 1.00 90.06 90 LEU A N 1
ATOM 704 C CA . LEU A 1 90 ? 13.768 1.600 -4.363 1.00 90.06 90 LEU A CA 1
ATOM 705 C C . LEU A 1 90 ? 13.775 2.609 -5.513 1.00 90.06 90 LEU A C 1
ATOM 707 O O . LEU A 1 90 ? 14.504 2.407 -6.474 1.00 90.06 90 LEU A O 1
ATOM 711 N N . ARG A 1 91 ? 13.041 3.723 -5.398 1.00 92.94 91 ARG A N 1
ATOM 712 C CA . ARG A 1 91 ? 13.061 4.803 -6.402 1.00 92.94 91 ARG A CA 1
ATOM 713 C C . ARG A 1 91 ? 14.467 5.347 -6.625 1.00 92.94 91 ARG A C 1
ATOM 715 O O . ARG A 1 91 ? 14.886 5.501 -7.769 1.00 92.94 91 ARG A O 1
ATOM 722 N N . LEU A 1 92 ? 15.183 5.630 -5.535 1.00 93.62 92 LEU A N 1
ATOM 723 C CA . LEU A 1 92 ? 16.545 6.150 -5.601 1.00 93.62 92 LEU A CA 1
ATOM 724 C C . LEU A 1 92 ? 17.490 5.139 -6.256 1.00 93.62 92 LEU A C 1
ATOM 726 O O . LEU A 1 92 ? 18.189 5.487 -7.205 1.00 93.62 92 LEU A O 1
ATOM 730 N N . PHE A 1 93 ? 17.492 3.892 -5.782 1.00 93.00 93 PHE A N 1
ATOM 731 C CA . PHE A 1 93 ? 18.366 2.847 -6.312 1.00 93.00 93 PHE A CA 1
ATOM 732 C C . PHE A 1 93 ? 18.083 2.562 -7.781 1.00 93.00 93 PHE A C 1
ATOM 734 O O . PHE A 1 93 ? 19.020 2.502 -8.571 1.00 93.00 93 PHE A O 1
ATOM 741 N N . LEU A 1 94 ? 16.810 2.477 -8.162 1.00 94.06 94 LEU A N 1
ATOM 742 C CA . LEU A 1 94 ? 16.406 2.242 -9.541 1.00 94.06 94 LEU A CA 1
ATOM 743 C C . LEU A 1 94 ? 16.827 3.397 -10.454 1.00 94.06 94 LEU A C 1
ATOM 745 O O . LEU A 1 94 ? 17.357 3.158 -11.533 1.00 94.06 94 LEU A O 1
ATOM 749 N N . SER A 1 95 ? 16.656 4.647 -10.013 1.00 96.38 9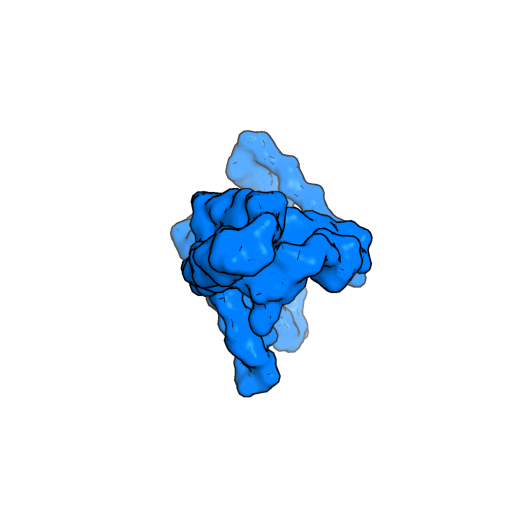5 SER A N 1
ATOM 750 C CA . SER A 1 95 ? 17.075 5.814 -10.794 1.00 96.38 95 SER A CA 1
ATOM 751 C C . SER A 1 95 ? 18.594 5.852 -11.000 1.00 96.38 95 SER A C 1
ATOM 753 O O . SER A 1 95 ? 19.073 6.107 -12.107 1.00 96.38 95 SER A O 1
ATOM 755 N N . VAL A 1 96 ? 19.370 5.539 -9.956 1.00 96.38 96 VAL A N 1
ATOM 756 C CA . VAL A 1 96 ? 20.839 5.482 -10.028 1.00 96.38 96 VAL A CA 1
ATOM 757 C C . VAL A 1 96 ? 21.314 4.327 -10.911 1.00 96.38 96 VAL A C 1
ATOM 759 O O . VAL A 1 96 ? 22.171 4.539 -11.768 1.00 96.38 96 VAL A O 1
ATOM 762 N N . ALA A 1 97 ? 20.762 3.125 -10.732 1.00 95.94 97 ALA A N 1
ATOM 763 C CA . ALA A 1 97 ? 21.108 1.955 -11.536 1.00 95.94 97 ALA A CA 1
ATOM 764 C C . ALA A 1 97 ? 20.783 2.191 -13.015 1.00 95.94 97 ALA A C 1
ATOM 766 O O . ALA A 1 97 ? 21.645 2.026 -13.873 1.00 95.94 97 ALA A O 1
ATOM 767 N N . ALA A 1 98 ? 19.585 2.701 -13.306 1.00 96.25 98 ALA A N 1
ATOM 768 C CA . ALA A 1 98 ? 19.155 2.994 -14.664 1.00 96.25 98 ALA A CA 1
ATOM 769 C C . ALA A 1 98 ? 20.012 4.077 -15.339 1.00 96.25 98 ALA A C 1
ATOM 771 O O . ALA A 1 98 ? 20.360 3.935 -16.509 1.00 96.25 98 ALA A O 1
ATOM 772 N N . ASN A 1 99 ? 20.429 5.121 -14.613 1.00 96.50 99 ASN A N 1
ATOM 773 C CA . ASN A 1 99 ? 21.362 6.117 -15.152 1.00 96.50 99 ASN A CA 1
ATOM 774 C C . ASN A 1 99 ? 22.721 5.508 -15.518 1.00 96.50 99 ASN A C 1
ATOM 776 O O . ASN A 1 99 ? 23.284 5.861 -16.551 1.00 96.50 99 ASN A O 1
ATOM 780 N N . ARG A 1 100 ? 23.244 4.592 -14.696 1.00 96.56 100 ARG A N 1
ATOM 781 C CA . ARG A 1 100 ? 24.502 3.894 -14.997 1.00 96.56 100 ARG A CA 1
ATOM 782 C C . ARG A 1 100 ? 24.356 3.009 -16.234 1.00 96.56 100 ARG A C 1
ATOM 784 O O . ARG A 1 100 ? 25.118 3.176 -17.179 1.00 96.56 100 ARG A O 1
ATOM 791 N N . CYS A 1 101 ? 23.319 2.173 -16.276 1.00 95.19 101 CYS A N 1
ATOM 792 C CA . CYS A 1 101 ? 23.046 1.311 -17.424 1.00 95.19 101 CYS A CA 1
ATOM 793 C C . CYS A 1 101 ? 22.833 2.111 -18.718 1.00 95.19 101 CYS A C 1
ATOM 795 O O . CYS A 1 101 ? 23.270 1.677 -19.776 1.00 95.19 101 CYS A O 1
ATOM 797 N N . ALA A 1 102 ? 22.207 3.293 -18.662 1.00 95.50 102 ALA A N 1
ATOM 798 C CA . ALA A 1 102 ? 22.033 4.141 -19.842 1.00 95.50 102 ALA A CA 1
ATOM 799 C C . ALA A 1 102 ? 23.375 4.526 -20.487 1.00 95.50 102 ALA A C 1
ATOM 801 O O . ALA A 1 102 ? 23.518 4.420 -21.704 1.00 95.50 102 ALA A O 1
ATOM 802 N N . VAL A 1 103 ? 24.363 4.916 -19.675 1.00 95.50 103 VAL A N 1
ATOM 803 C CA . VAL A 1 103 ? 25.718 5.253 -20.146 1.00 95.50 103 VAL A CA 1
ATOM 804 C C . VAL A 1 103 ? 26.415 4.024 -20.733 1.00 95.50 103 VAL A C 1
ATOM 806 O O . VAL A 1 103 ? 27.024 4.106 -21.804 1.00 95.50 103 VAL A O 1
ATOM 809 N N . ASP A 1 104 ? 26.288 2.876 -20.071 1.00 94.69 104 ASP A N 1
ATOM 810 C CA . ASP A 1 104 ? 26.895 1.623 -20.525 1.00 94.69 104 ASP A CA 1
ATOM 811 C C . ASP A 1 104 ? 26.289 1.168 -21.869 1.00 94.69 104 ASP A C 1
ATOM 813 O O . ASP A 1 104 ? 27.018 0.832 -22.807 1.00 94.69 104 ASP A O 1
ATOM 817 N N . PHE A 1 105 ? 24.963 1.262 -22.026 1.00 95.44 105 PHE A N 1
ATOM 818 C CA . PHE A 1 105 ? 24.264 0.938 -23.273 1.00 95.44 105 PHE A CA 1
ATOM 819 C C . PHE A 1 105 ? 24.598 1.886 -24.423 1.00 95.44 105 PHE A C 1
ATOM 821 O O . PHE A 1 105 ? 24.718 1.435 -25.564 1.00 95.44 105 PHE A O 1
ATOM 828 N N . GLU A 1 106 ? 24.768 3.181 -24.151 1.00 93.44 106 GLU A N 1
ATOM 829 C CA . GLU A 1 106 ? 25.203 4.160 -25.154 1.00 93.44 106 GLU A CA 1
ATOM 830 C C . GLU A 1 106 ? 26.606 3.846 -25.661 1.00 93.44 106 GLU A C 1
ATOM 832 O O . GLU A 1 106 ? 26.834 3.828 -26.871 1.00 93.44 106 GLU A O 1
ATOM 837 N N . THR A 1 107 ? 27.517 3.521 -24.744 1.00 92.62 107 THR A N 1
ATOM 838 C CA . THR A 1 107 ? 28.895 3.132 -25.069 1.00 92.62 107 THR A CA 1
ATOM 839 C C . THR A 1 107 ? 28.929 1.841 -25.891 1.00 92.62 107 THR A C 1
ATOM 841 O O . THR A 1 107 ? 29.719 1.718 -26.825 1.00 92.62 107 THR A O 1
ATOM 844 N N . ALA A 1 108 ? 28.033 0.896 -25.595 1.00 91.00 108 ALA A N 1
ATOM 845 C CA . ALA A 1 108 ? 27.886 -0.361 -26.327 1.00 91.00 108 ALA A CA 1
ATOM 846 C C . ALA A 1 108 ? 27.108 -0.237 -27.657 1.00 91.00 108 ALA A C 1
ATOM 848 O O . ALA A 1 108 ? 26.932 -1.234 -28.357 1.00 91.00 108 ALA A O 1
ATOM 849 N N . GLY A 1 109 ? 26.617 0.954 -28.020 1.00 91.38 109 GLY A N 1
ATOM 850 C CA . GLY A 1 109 ? 25.855 1.184 -29.254 1.00 91.38 109 GLY A CA 1
ATOM 851 C C . GLY A 1 109 ? 24.406 0.678 -29.226 1.00 91.38 109 GLY A C 1
ATOM 852 O O . GLY A 1 109 ? 23.736 0.670 -30.259 1.00 91.38 109 GLY A O 1
ATOM 853 N N . SER A 1 110 ? 23.882 0.285 -28.061 1.00 91.56 110 SER A N 1
ATOM 854 C CA . SER A 1 110 ? 22.507 -0.198 -27.904 1.00 91.56 110 SER A CA 1
ATOM 855 C C . SER A 1 110 ? 21.544 0.956 -27.618 1.00 91.56 110 SER A C 1
ATOM 857 O O . SER A 1 110 ? 21.152 1.220 -26.480 1.00 91.56 110 SER A O 1
ATOM 859 N N . THR A 1 111 ? 21.147 1.674 -28.672 1.00 90.88 111 THR A N 1
ATOM 860 C CA . THR A 1 111 ? 20.316 2.886 -28.545 1.00 90.88 111 THR A CA 1
ATOM 861 C C . THR A 1 111 ? 18.957 2.620 -27.891 1.00 90.88 111 THR A C 1
ATOM 863 O O . THR A 1 111 ? 18.459 3.467 -27.153 1.00 90.88 111 THR A O 1
ATOM 866 N N . GLU A 1 112 ? 18.349 1.457 -28.131 1.00 92.38 112 GLU A N 1
ATOM 867 C CA . GLU A 1 112 ? 17.038 1.134 -27.559 1.00 92.38 112 GLU A CA 1
ATOM 868 C C . GLU A 1 112 ? 17.123 0.811 -26.062 1.00 92.38 112 GLU A C 1
ATOM 870 O O . GLU A 1 112 ? 16.353 1.353 -25.269 1.00 92.38 112 GLU A O 1
ATOM 875 N N . ALA A 1 113 ? 18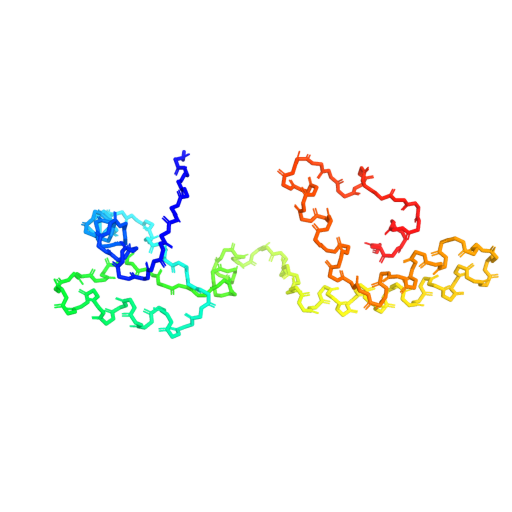.117 0.020 -25.647 1.00 92.12 113 ALA A N 1
ATOM 876 C CA . ALA A 1 113 ? 18.352 -0.266 -24.232 1.00 92.12 113 ALA A CA 1
ATOM 877 C C . ALA A 1 113 ? 18.688 1.014 -23.447 1.00 92.12 113 ALA A C 1
ATOM 879 O O . ALA A 1 113 ? 18.165 1.226 -22.352 1.00 92.12 113 ALA A O 1
ATOM 880 N N . ALA A 1 114 ? 19.471 1.918 -24.046 1.00 93.81 114 ALA A N 1
ATOM 881 C CA . ALA A 1 114 ? 19.762 3.227 -23.472 1.00 93.81 114 ALA A CA 1
ATOM 882 C C . ALA A 1 114 ? 18.499 4.078 -23.262 1.00 93.81 114 ALA A C 1
ATOM 884 O O . ALA A 1 114 ? 18.345 4.710 -22.217 1.00 93.81 114 ALA A O 1
ATOM 885 N N . ARG A 1 115 ? 17.556 4.081 -24.217 1.00 94.69 115 ARG A N 1
ATOM 886 C CA . ARG A 1 115 ? 16.275 4.796 -24.060 1.00 94.69 115 ARG A CA 1
ATOM 887 C C . ARG A 1 115 ? 15.432 4.221 -22.931 1.00 94.69 115 ARG A C 1
ATOM 889 O O . ARG A 1 115 ? 14.900 4.999 -22.141 1.00 94.69 115 ARG A O 1
ATOM 896 N N . ILE A 1 116 ? 15.334 2.894 -22.839 1.00 93.81 116 ILE A N 1
ATOM 897 C CA . ILE A 1 116 ? 14.618 2.212 -21.751 1.00 93.81 116 ILE A CA 1
ATOM 898 C C . ILE A 1 116 ? 15.230 2.609 -20.404 1.00 93.81 116 ILE A C 1
ATOM 900 O O . ILE A 1 116 ? 14.514 3.046 -19.505 1.00 93.81 116 ILE A O 1
ATOM 904 N N . ALA A 1 117 ? 16.557 2.549 -20.286 1.00 95.00 117 ALA A N 1
ATOM 905 C CA . ALA A 1 117 ? 17.269 2.936 -19.076 1.00 95.00 117 ALA A CA 1
ATOM 906 C C . ALA A 1 117 ? 17.042 4.415 -18.709 1.00 95.00 117 ALA A C 1
ATOM 908 O O . ALA A 1 117 ? 16.704 4.726 -17.569 1.00 95.00 117 ALA A O 1
ATOM 909 N N . ARG A 1 118 ? 17.098 5.342 -19.675 1.00 96.06 118 ARG A N 1
ATOM 910 C CA . ARG A 1 118 ? 16.782 6.763 -19.435 1.00 96.06 118 ARG A CA 1
ATOM 911 C C . ARG A 1 118 ? 15.330 6.987 -19.003 1.00 96.06 118 ARG A C 1
ATOM 913 O O . ARG A 1 118 ? 15.074 7.853 -18.167 1.00 96.06 118 ARG A O 1
ATOM 920 N N . ALA A 1 119 ? 14.381 6.231 -19.555 1.00 95.00 119 ALA A N 1
ATOM 921 C CA . ALA A 1 119 ? 12.978 6.311 -19.155 1.00 95.00 119 ALA A CA 1
ATOM 922 C C . ALA A 1 119 ? 12.795 5.880 -17.692 1.00 95.00 119 ALA A C 1
ATOM 924 O O . ALA A 1 119 ? 12.190 6.617 -16.914 1.00 95.00 119 ALA A O 1
ATOM 925 N N . VAL A 1 120 ? 13.400 4.754 -17.299 1.00 94.94 120 VAL A N 1
ATOM 926 C CA . VAL A 1 120 ? 13.379 4.258 -15.912 1.00 94.94 120 VAL A CA 1
ATOM 927 C C . VAL A 1 120 ? 14.086 5.224 -14.959 1.00 94.94 120 VAL A C 1
ATOM 929 O O . VAL A 1 120 ? 13.598 5.468 -13.859 1.00 94.94 120 VAL A O 1
ATOM 932 N N . ALA A 1 121 ? 15.201 5.827 -15.376 1.00 95.81 121 ALA A N 1
ATOM 933 C CA . ALA A 1 121 ? 15.916 6.803 -14.559 1.00 95.81 121 ALA A CA 1
ATOM 934 C C . ALA A 1 121 ? 15.072 8.047 -14.245 1.00 95.81 121 ALA A C 1
ATOM 936 O O . ALA A 1 121 ? 15.162 8.594 -13.142 1.00 95.81 121 ALA A O 1
ATOM 937 N N . ARG A 1 122 ? 14.257 8.483 -15.216 1.00 96.06 122 ARG A N 1
ATOM 938 C CA . ARG A 1 122 ? 13.397 9.668 -15.125 1.00 96.06 122 ARG A CA 1
ATOM 939 C C . ARG A 1 122 ? 12.113 9.415 -14.339 1.00 96.06 122 ARG A C 1
ATOM 941 O O . ARG A 1 122 ? 11.683 10.303 -13.608 1.00 96.06 122 ARG A O 1
ATOM 948 N N . ASP A 1 123 ? 11.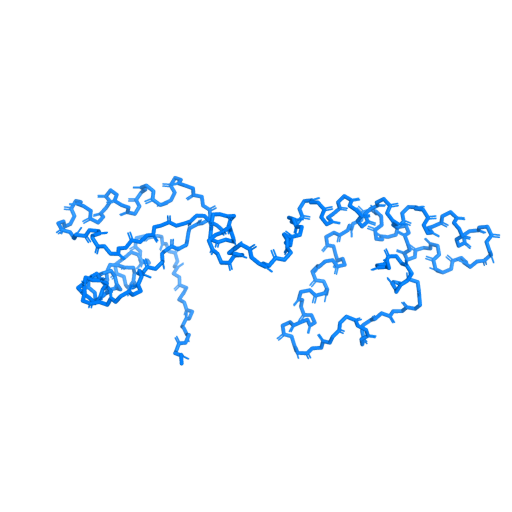504 8.247 -14.510 1.00 95.62 123 ASP A N 1
ATOM 949 C CA . ASP A 1 123 ? 10.284 7.849 -13.808 1.00 95.62 123 ASP A CA 1
ATOM 950 C C . ASP A 1 123 ? 10.417 6.423 -13.248 1.00 95.62 123 ASP A C 1
ATOM 952 O O . ASP A 1 123 ? 9.890 5.459 -13.815 1.00 95.62 123 ASP A O 1
ATOM 956 N N . PRO A 1 124 ? 11.129 6.263 -12.119 1.00 93.88 124 PRO A N 1
ATOM 957 C CA . PRO A 1 124 ? 11.296 4.955 -11.502 1.00 93.88 124 PRO A CA 1
ATOM 958 C C . PRO A 1 124 ? 9.979 4.395 -10.944 1.00 93.88 124 PRO A C 1
ATOM 960 O O . PRO A 1 124 ? 9.831 3.182 -10.792 1.00 93.88 124 PRO A O 1
ATOM 963 N N . ASP A 1 125 ? 8.999 5.255 -10.651 1.00 93.00 125 ASP A N 1
ATOM 964 C CA . ASP A 1 125 ? 7.697 4.832 -10.142 1.00 93.00 125 ASP A CA 1
ATOM 965 C C . ASP A 1 125 ? 6.887 4.056 -11.176 1.00 93.00 125 ASP A C 1
ATOM 967 O O . ASP A 1 125 ? 6.169 3.129 -10.795 1.00 93.00 125 ASP A O 1
ATOM 971 N N . ALA A 1 126 ? 7.007 4.402 -12.460 1.00 91.75 126 ALA A N 1
ATOM 972 C CA . ALA A 1 126 ? 6.336 3.683 -13.536 1.00 91.75 126 ALA A CA 1
ATOM 973 C C . ALA A 1 126 ? 6.742 2.201 -13.574 1.00 91.75 126 ALA A C 1
ATOM 975 O O . ALA A 1 126 ? 5.871 1.332 -13.617 1.00 91.75 126 ALA A O 1
ATOM 976 N N . LEU A 1 127 ? 8.044 1.901 -13.481 1.00 90.81 127 LEU A N 1
ATOM 977 C CA . LEU A 1 127 ? 8.521 0.515 -13.455 1.00 90.81 127 LEU A CA 1
ATOM 978 C C . LEU A 1 127 ? 8.105 -0.194 -12.163 1.00 90.81 127 LEU A C 1
ATOM 980 O O . LEU A 1 127 ? 7.612 -1.315 -12.221 1.00 90.81 127 LEU A O 1
ATOM 984 N N . LEU A 1 128 ? 8.237 0.459 -11.003 1.00 90.94 128 LEU A N 1
ATOM 985 C CA . LEU A 1 128 ? 7.814 -0.140 -9.734 1.00 90.94 128 LEU A CA 1
ATOM 986 C C . LEU A 1 128 ? 6.319 -0.493 -9.732 1.00 90.94 128 LEU A C 1
ATOM 988 O O . LEU A 1 128 ? 5.953 -1.546 -9.227 1.00 90.94 128 LEU A O 1
ATOM 992 N N . ARG A 1 129 ? 5.457 0.350 -10.317 1.00 90.25 129 ARG A N 1
ATOM 993 C CA . ARG A 1 129 ? 4.026 0.037 -10.475 1.00 90.25 129 ARG A CA 1
ATOM 994 C C . ARG A 1 129 ? 3.796 -1.135 -11.419 1.00 90.25 129 ARG A C 1
ATOM 996 O O . ARG A 1 129 ? 3.033 -2.019 -11.070 1.00 90.25 129 ARG A O 1
ATOM 1003 N N . ALA A 1 130 ? 4.486 -1.181 -12.558 1.00 89.00 130 ALA A N 1
ATOM 1004 C CA . ALA A 1 130 ? 4.365 -2.305 -13.485 1.00 89.00 130 ALA A CA 1
ATOM 1005 C C . ALA A 1 130 ? 4.762 -3.642 -12.828 1.00 89.00 130 ALA A C 1
ATOM 1007 O O . ALA A 1 130 ? 4.128 -4.665 -13.077 1.00 89.00 130 ALA A O 1
ATOM 1008 N N . ILE A 1 131 ? 5.777 -3.622 -11.956 1.00 87.94 131 ILE A N 1
ATOM 1009 C CA . ILE A 1 131 ? 6.170 -4.780 -11.143 1.00 87.94 131 ILE A CA 1
ATOM 1010 C C . ILE A 1 131 ? 5.053 -5.160 -10.165 1.00 87.94 131 ILE A C 1
ATOM 1012 O O . ILE A 1 131 ? 4.697 -6.334 -10.087 1.00 87.94 131 ILE A O 1
ATOM 1016 N N . ASP A 1 132 ? 4.494 -4.187 -9.439 1.00 87.31 132 ASP A N 1
ATOM 1017 C CA . ASP A 1 132 ? 3.403 -4.419 -8.484 1.00 87.31 132 ASP A CA 1
ATOM 1018 C C . ASP A 1 132 ? 2.153 -4.995 -9.183 1.00 87.31 132 ASP A C 1
ATOM 1020 O O . ASP A 1 132 ? 1.568 -5.973 -8.712 1.00 87.31 132 ASP A O 1
ATOM 1024 N N . ASP A 1 133 ? 1.773 -4.430 -10.331 1.00 85.94 133 ASP A N 1
ATOM 1025 C CA . ASP A 1 133 ? 0.609 -4.841 -11.121 1.00 85.94 133 ASP A CA 1
ATOM 1026 C C . ASP A 1 133 ? 0.775 -6.272 -11.639 1.00 85.94 133 ASP A C 1
ATOM 1028 O O . ASP A 1 133 ? -0.124 -7.104 -11.505 1.00 85.94 133 ASP A O 1
ATOM 1032 N N . ALA A 1 134 ? 1.948 -6.603 -12.169 1.00 85.19 134 ALA A N 1
ATOM 1033 C CA . ALA A 1 134 ? 2.230 -7.948 -12.640 1.00 85.19 134 ALA A CA 1
ATOM 1034 C C . ALA A 1 134 ? 2.306 -8.973 -11.501 1.00 85.19 134 ALA A C 1
ATOM 1036 O O . ALA A 1 134 ? 1.746 -10.062 -11.626 1.00 85.19 134 ALA A O 1
ATOM 1037 N N . ALA A 1 135 ? 2.908 -8.610 -10.364 1.00 82.38 135 ALA A N 1
ATOM 1038 C CA . ALA A 1 135 ? 2.896 -9.450 -9.171 1.00 82.38 135 ALA A CA 1
ATOM 1039 C C . ALA A 1 135 ? 1.460 -9.707 -8.686 1.00 82.38 135 ALA A C 1
ATOM 1041 O O . ALA A 1 135 ? 1.125 -10.828 -8.303 1.00 82.38 135 ALA A O 1
ATOM 1042 N N . SER A 1 136 ? 0.582 -8.700 -8.763 1.00 79.00 136 SER A N 1
ATOM 1043 C CA . SER A 1 136 ? -0.842 -8.850 -8.438 1.00 79.00 136 SER A CA 1
ATOM 1044 C C . SER A 1 136 ? -1.586 -9.779 -9.407 1.00 79.00 136 SER A C 1
ATOM 1046 O O . SER A 1 136 ? -2.537 -10.449 -9.005 1.00 79.00 136 SER A O 1
ATOM 1048 N N . ALA A 1 137 ? -1.115 -9.877 -10.653 1.00 85.50 137 ALA A N 1
ATOM 1049 C CA . ALA A 1 137 ? -1.606 -10.812 -11.662 1.00 85.50 137 ALA A CA 1
ATOM 1050 C C . ALA A 1 137 ? -0.985 -12.221 -11.549 1.00 85.50 137 ALA A C 1
ATOM 1052 O O . ALA A 1 137 ? -1.331 -13.105 -12.331 1.00 85.50 137 ALA A O 1
ATOM 1053 N N . GLY A 1 138 ? -0.088 -12.448 -10.581 1.00 84.31 138 GLY A N 1
ATOM 1054 C CA . GLY A 1 138 ? 0.600 -13.725 -10.374 1.00 84.31 138 GLY A CA 1
ATOM 1055 C C . GLY A 1 138 ? 1.819 -13.947 -11.274 1.00 84.31 138 GLY A C 1
ATOM 1056 O O . GLY A 1 138 ? 2.371 -15.045 -11.261 1.00 84.31 138 GLY A O 1
ATOM 1057 N N . ALA A 1 139 ? 2.241 -12.932 -12.029 1.00 82.94 139 ALA A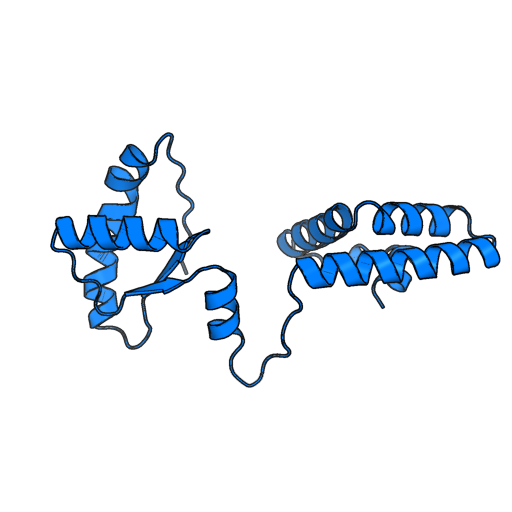 N 1
ATOM 1058 C CA . ALA A 1 139 ? 3.434 -12.987 -12.864 1.00 82.94 139 ALA A CA 1
ATOM 1059 C C . ALA A 1 139 ? 4.692 -12.639 -12.058 1.00 82.94 139 ALA A C 1
ATOM 1061 O O . ALA A 1 139 ? 4.664 -11.832 -11.122 1.00 82.94 139 ALA A O 1
ATOM 1062 N N . THR A 1 140 ? 5.822 -13.233 -12.430 1.00 83.12 140 THR A N 1
ATOM 1063 C CA . THR A 1 140 ? 7.117 -12.918 -11.816 1.00 83.12 140 THR A CA 1
ATOM 1064 C C . THR A 1 140 ? 7.827 -11.792 -12.561 1.00 83.12 140 THR A C 1
ATOM 1066 O O . THR A 1 140 ? 7.614 -11.575 -13.749 1.00 83.12 140 THR A O 1
ATOM 1069 N N . PHE A 1 141 ? 8.732 -11.074 -11.889 1.00 78.62 141 PHE A N 1
ATOM 1070 C CA . PHE A 1 141 ? 9.512 -10.025 -12.556 1.00 78.62 141 PHE A CA 1
ATOM 1071 C C . PHE A 1 141 ? 10.311 -10.561 -13.755 1.00 78.62 141 PHE A C 1
ATOM 1073 O O . PHE A 1 141 ? 10.382 -9.898 -14.785 1.00 78.62 141 PHE A O 1
ATOM 1080 N N . ALA A 1 142 ? 10.833 -11.788 -13.657 1.00 79.62 142 ALA A N 1
ATOM 1081 C CA . ALA A 1 142 ? 11.564 -12.444 -14.742 1.00 79.62 142 ALA A CA 1
ATOM 1082 C C . ALA A 1 142 ? 10.716 -12.631 -16.016 1.00 79.62 142 ALA A C 1
ATOM 1084 O O . ALA A 1 142 ? 11.251 -12.609 -17.123 1.00 79.62 142 ALA A O 1
ATOM 1085 N N . GLU A 1 143 ? 9.396 -12.775 -15.875 1.00 76.69 143 GLU A N 1
ATOM 1086 C CA . GLU A 1 143 ? 8.459 -12.891 -17.000 1.00 76.69 143 GLU A CA 1
ATOM 1087 C C . GLU A 1 143 ? 8.180 -11.542 -17.684 1.00 76.69 143 GLU A C 1
ATOM 1089 O O . GLU A 1 143 ? 7.719 -11.511 -18.822 1.00 76.69 143 GLU A O 1
ATOM 1094 N N . LEU A 1 144 ? 8.485 -10.426 -17.016 1.00 69.88 144 LEU A N 1
ATOM 1095 C CA . LEU A 1 144 ? 8.269 -9.060 -17.512 1.00 69.88 144 LEU A CA 1
ATOM 1096 C C . LEU A 1 144 ? 9.547 -8.421 -18.061 1.00 69.88 144 LEU A C 1
ATOM 1098 O O . LEU A 1 144 ? 9.490 -7.415 -18.772 1.00 69.88 144 LEU A O 1
ATOM 1102 N N . THR A 1 145 ? 10.712 -8.942 -17.674 1.00 76.38 145 THR A N 1
ATOM 1103 C CA . THR A 1 145 ? 11.995 -8.301 -17.955 1.00 76.38 145 THR A CA 1
ATOM 1104 C C . THR A 1 145 ? 12.397 -8.436 -19.414 1.00 76.38 145 THR A C 1
ATOM 1106 O O . THR A 1 145 ? 12.709 -9.525 -19.894 1.00 76.38 145 THR A O 1
ATOM 1109 N N . SER A 1 146 ? 12.521 -7.298 -20.097 1.00 82.19 146 SER A N 1
ATOM 1110 C CA . SER A 1 146 ? 13.428 -7.198 -21.241 1.00 82.19 146 SER A CA 1
ATOM 1111 C C . SER A 1 146 ? 14.887 -7.313 -20.762 1.00 82.19 146 SER A C 1
ATOM 1113 O O . SER A 1 146 ? 15.160 -7.031 -19.590 1.00 82.19 146 SER A O 1
ATOM 1115 N N . PRO A 1 147 ? 15.852 -7.664 -21.635 1.00 83.19 147 PRO A N 1
ATOM 1116 C CA . PRO A 1 147 ? 17.264 -7.745 -21.250 1.00 83.19 147 PRO A CA 1
ATOM 1117 C C . PRO A 1 147 ? 17.784 -6.465 -20.578 1.00 83.19 147 PRO A C 1
ATOM 1119 O O . PRO A 1 147 ? 18.488 -6.539 -19.577 1.00 83.19 147 PRO A O 1
ATOM 1122 N N . ALA A 1 148 ? 17.351 -5.296 -21.063 1.00 84.25 148 ALA A N 1
ATOM 1123 C CA . ALA A 1 148 ? 17.707 -4.005 -20.478 1.00 84.25 148 ALA A CA 1
ATOM 1124 C C . ALA A 1 148 ? 17.130 -3.818 -19.063 1.00 84.25 148 ALA A C 1
ATOM 1126 O O . ALA A 1 148 ? 17.829 -3.352 -18.169 1.00 84.25 148 ALA A O 1
ATOM 1127 N N . LEU A 1 149 ? 15.870 -4.207 -18.831 1.00 87.44 149 LEU A N 1
ATOM 1128 C CA . LEU A 1 149 ? 15.249 -4.130 -17.503 1.00 87.44 149 LEU A CA 1
ATOM 1129 C C . LEU A 1 149 ? 15.874 -5.120 -16.516 1.00 87.44 149 LEU A C 1
ATOM 1131 O O . LEU A 1 149 ? 16.045 -4.788 -15.346 1.00 87.44 149 LEU A O 1
ATOM 1135 N N . GLY A 1 150 ? 16.241 -6.311 -16.994 1.00 85.50 150 GLY A N 1
ATOM 1136 C CA . GLY A 1 150 ? 16.954 -7.303 -16.194 1.00 85.50 150 GLY A CA 1
ATOM 1137 C C . GLY A 1 150 ? 18.340 -6.825 -15.757 1.00 85.50 150 GLY A C 1
ATOM 1138 O O . GLY A 1 150 ? 18.774 -7.148 -14.658 1.00 85.50 150 GLY A O 1
ATOM 1139 N N . GLU A 1 151 ? 19.020 -6.029 -16.583 1.00 86.56 151 GLU A N 1
ATOM 1140 C CA . GLU A 1 151 ? 20.325 -5.452 -16.246 1.00 86.56 151 GLU A CA 1
ATOM 1141 C C . GLU A 1 151 ? 20.221 -4.290 -15.251 1.00 86.56 151 GLU A C 1
ATOM 1143 O O . GLU A 1 151 ? 21.039 -4.194 -14.342 1.00 86.56 151 GLU A O 1
ATOM 1148 N N . ILE A 1 152 ? 19.176 -3.463 -15.357 1.00 86.88 152 ILE A N 1
ATOM 1149 C CA . ILE A 1 152 ? 18.913 -2.359 -14.417 1.00 86.88 152 ILE A CA 1
ATOM 1150 C C . ILE A 1 152 ? 18.557 -2.872 -13.014 1.00 86.88 152 ILE A C 1
ATOM 1152 O O . ILE A 1 152 ? 18.893 -2.233 -12.020 1.00 86.88 152 ILE A O 1
ATOM 1156 N N . ALA A 1 153 ? 17.835 -3.990 -12.930 1.00 82.19 153 ALA A N 1
ATOM 1157 C CA . ALA A 1 153 ? 17.307 -4.539 -11.681 1.00 82.19 153 ALA A CA 1
ATOM 1158 C C . ALA A 1 153 ? 18.201 -5.616 -11.031 1.00 82.19 153 ALA A C 1
ATOM 1160 O O . ALA A 1 153 ? 17.769 -6.258 -10.071 1.00 82.19 153 ALA A O 1
ATOM 1161 N N . ARG A 1 154 ? 19.407 -5.834 -11.567 1.00 76.81 154 ARG A N 1
ATOM 1162 C CA . ARG A 1 154 ? 20.411 -6.759 -11.027 1.00 76.81 154 ARG A CA 1
ATOM 1163 C C . ARG A 1 154 ? 21.129 -6.162 -9.816 1.00 76.81 154 ARG A C 1
ATOM 1165 O O . ARG A 1 154 ? 21.394 -6.950 -8.881 1.00 76.81 154 ARG A O 1
#

Foldseek 3Di:
DDDDDDDDPDPVCCVVPPVVVCLVVVQVVLQVDPAAAEAEDQDPVVVVVSVVVCVVVVRDCVSYYYDYPVRVLVVVCPPPHPNDDDPVVQLVLLLVLLVVLLVVCVVVVNNPLNVVSNVCNVCVVVVVVVCVVCVVVVHHVVVVDDPSNVSSVD

Mean predicted aligned error: 9.57 Å

Solvent-accessible surface area (backbone atoms only — not comparable to full-atom values): 8806 Å² total; per-residue (Å²): 135,91,84,86,86,87,85,61,98,43,70,67,56,34,36,70,76,46,50,49,61,47,48,68,57,47,30,63,53,15,63,76,42,94,61,67,40,75,44,79,30,92,42,70,66,56,47,50,52,51,51,51,55,38,51,76,70,69,48,72,60,58,41,55,45,77,30,33,66,70,56,44,48,58,65,73,37,59,96,81,48,80,82,76,73,50,71,71,54,46,38,52,51,39,20,55,36,11,47,52,48,18,56,52,24,52,76,71,67,36,64,66,48,16,49,53,20,47,50,35,32,75,41,30,62,61,56,54,46,54,49,52,55,36,47,73,72,72,46,56,68,80,82,69,47,48,76,55,53,49,62,43,73,106

Nearest PDB structures (foldseek):
  4cei-assembly1_B  TM=5.431E-01  e=2.302E+00  Bacillus subtilis subsp. subtilis str. 168
  4cej-assembly1_B  TM=5.137E-01  e=2.746E+00  Bacillus subtilis subsp. subtilis str. 168
  3u4q-assembly1_B  TM=5.263E-01  e=4.394E+00  Bacillus subtilis
  4ceh-assembly1_B  TM=5.145E-01  e=4.942E+00  Bacillus subtilis subsp. subtilis str. 168

Secondary structure (DSSP, 8-state):
--------SSHHHHIIIIIHHHHHHHHHHHHHSSSPEEEE-SSHHHHHHHHHHHHHTT---TTEEEE-HHHHHHHHHTTTS--PPPHHHHHHHHHHHHHHHHHHHHHTT-HHHHHHHHHHHH-HHHHHHHHHHHHHTT--HHHH--HHHHHHT-

Radius of gyration: 21.93 Å; Cα contacts (8 Å, |Δi|>4): 134; chains: 1; bounding box: 51×27×54 Å

pLDDT: mean 87.63, std 9.23, range [54.0, 96.56]

Sequence (154 aa):
MSVSLHLALSFADAWESVLLPWFETATPAARENRAPVAVVTPYRSHAQLLRKKLLEQGISLLGVRFFTPPQLREVLQGSHTPAAPLREHLRLFLSVAANRCAVDFETAGSTEAARIARAVARDPDALLRAIDDAASAGATFAELTSPALGEIAR